Protein AF-K9GEJ2-F1 (afdb_monomer_lite)

Radius of gyration: 18.49 Å; chains: 1; bounding box: 40×37×43 Å

Organism: Penicillium digitatum (strain Pd1 / CECT 20795) (NCBI:txid1170230)

Structure (mmCIF, N/CA/C/O backbone):
data_AF-K9GEJ2-F1
#
_entry.id   AF-K9GEJ2-F1
#
loop_
_atom_site.group_PDB
_atom_site.id
_atom_site.type_symbol
_atom_site.label_atom_id
_atom_site.label_alt_id
_atom_site.label_comp_id
_atom_site.label_asym_id
_atom_site.label_entity_id
_atom_site.label_seq_id
_atom_site.pdbx_PDB_ins_code
_atom_site.Cartn_x
_atom_site.Cartn_y
_atom_site.Cartn_z
_atom_site.occupancy
_atom_site.B_iso_or_equiv
_atom_site.auth_seq_id
_atom_site.auth_comp_id
_atom_site.auth_asym_id
_atom_site.auth_atom_id
_atom_site.pdbx_PDB_model_num
ATOM 1 N N . MET A 1 1 ? 21.649 20.193 -18.037 1.00 54.81 1 MET A N 1
ATOM 2 C CA . MET A 1 1 ? 20.902 19.958 -19.294 1.00 54.81 1 MET A CA 1
ATOM 3 C C . MET A 1 1 ? 20.664 18.465 -19.407 1.00 54.81 1 MET A C 1
ATOM 5 O O . MET A 1 1 ? 21.632 17.727 -19.539 1.00 54.81 1 MET A O 1
ATOM 9 N N . VAL A 1 2 ? 19.417 18.026 -19.242 1.00 62.44 2 VAL A N 1
ATOM 10 C CA . VAL A 1 2 ? 19.048 16.605 -19.314 1.00 62.44 2 VAL A CA 1
ATOM 11 C C . VAL A 1 2 ? 19.278 16.099 -20.740 1.00 62.44 2 VAL A C 1
ATOM 13 O O . VAL A 1 2 ? 18.872 16.760 -21.693 1.00 62.44 2 VAL A O 1
ATOM 16 N N . ASP A 1 3 ? 19.950 14.957 -20.879 1.00 72.88 3 ASP A N 1
ATOM 17 C CA . ASP A 1 3 ? 20.199 14.312 -22.170 1.00 72.88 3 ASP A CA 1
ATOM 18 C C . ASP A 1 3 ? 18.861 14.011 -22.880 1.00 72.88 3 ASP A C 1
ATOM 20 O O . ASP A 1 3 ? 18.039 13.280 -22.319 1.00 72.88 3 ASP A O 1
ATOM 24 N N . PRO A 1 4 ? 18.609 14.542 -24.093 1.00 69.38 4 PRO A N 1
ATOM 25 C CA . PRO A 1 4 ? 17.378 14.285 -24.840 1.00 69.38 4 PRO A CA 1
ATOM 26 C C . PRO A 1 4 ? 17.076 12.793 -25.046 1.00 69.38 4 PRO A C 1
ATOM 28 O O . PRO A 1 4 ? 15.906 12.410 -25.134 1.00 69.38 4 PRO A O 1
ATOM 31 N N . GLU A 1 5 ? 18.100 11.936 -25.092 1.00 81.44 5 GLU A N 1
ATOM 32 C CA . GLU A 1 5 ? 17.936 10.492 -25.270 1.00 81.44 5 GLU A CA 1
ATOM 33 C C . GLU A 1 5 ? 17.361 9.797 -24.025 1.00 81.44 5 GLU A C 1
ATOM 35 O O . GLU A 1 5 ? 16.748 8.728 -24.140 1.00 81.44 5 GLU A O 1
ATOM 40 N N . ILE A 1 6 ? 17.463 10.413 -22.837 1.00 80.25 6 ILE A N 1
ATOM 41 C CA . ILE A 1 6 ? 16.988 9.813 -21.582 1.00 80.25 6 ILE A CA 1
ATOM 42 C C . ILE A 1 6 ? 15.473 9.596 -21.590 1.00 80.25 6 ILE A C 1
ATOM 44 O O . ILE A 1 6 ? 14.993 8.588 -21.077 1.00 80.25 6 ILE A O 1
ATOM 48 N N . PHE A 1 7 ? 14.715 10.499 -22.217 1.00 81.12 7 PHE A N 1
ATOM 49 C CA . PHE A 1 7 ? 13.255 10.419 -22.298 1.00 81.12 7 PHE A CA 1
ATOM 50 C C . PHE A 1 7 ? 12.779 9.419 -23.351 1.00 81.12 7 PHE A C 1
ATOM 52 O O . PHE A 1 7 ? 11.651 8.932 -23.277 1.00 81.12 7 PHE A O 1
ATOM 59 N N . THR A 1 8 ? 13.624 9.107 -24.334 1.00 83.81 8 THR A N 1
ATOM 60 C CA . THR A 1 8 ? 13.372 8.028 -25.295 1.00 83.81 8 THR A CA 1
ATOM 61 C C . THR A 1 8 ? 13.581 6.679 -24.622 1.00 83.81 8 THR A C 1
ATOM 63 O O . THR A 1 8 ? 12.751 5.783 -24.761 1.00 83.81 8 THR A O 1
ATOM 66 N N . LYS A 1 9 ? 14.657 6.552 -23.837 1.00 83.31 9 LYS A N 1
ATOM 67 C CA . LYS A 1 9 ? 14.958 5.344 -23.065 1.00 83.31 9 LYS A CA 1
ATOM 68 C C . LYS A 1 9 ? 13.966 5.120 -21.918 1.00 83.31 9 LYS A C 1
ATOM 70 O O . LYS A 1 9 ? 13.589 3.982 -21.654 1.00 83.31 9 LYS A O 1
ATOM 75 N N . TYR A 1 10 ? 13.523 6.196 -21.268 1.00 80.06 10 TYR A N 1
ATOM 76 C CA . TYR A 1 10 ? 12.592 6.174 -20.140 1.00 80.06 10 TYR A CA 1
ATOM 77 C C . TYR A 1 10 ? 11.429 7.157 -20.364 1.00 80.06 10 TYR A C 1
ATOM 79 O O . TYR A 1 10 ? 11.434 8.271 -19.832 1.00 80.06 10 TYR A O 1
ATOM 87 N N . PRO A 1 11 ? 10.388 6.751 -21.116 1.00 79.94 11 PRO A N 1
ATOM 88 C CA . PRO A 1 11 ? 9.252 7.618 -21.442 1.00 79.94 11 PRO A CA 1
ATOM 89 C C . PRO A 1 11 ? 8.515 8.186 -20.223 1.00 79.94 11 PRO A C 1
ATOM 91 O O . PRO A 1 11 ? 7.965 9.283 -20.295 1.00 79.94 11 PRO A O 1
ATOM 94 N N . SER A 1 12 ? 8.535 7.475 -19.092 1.00 75.31 12 SER A N 1
ATOM 95 C CA . SER A 1 12 ? 7.929 7.909 -17.829 1.00 75.31 12 SER A CA 1
ATOM 96 C C . SER A 1 12 ? 8.575 9.165 -17.236 1.00 75.31 12 SER A C 1
ATOM 98 O O . SER A 1 12 ? 7.915 9.883 -16.487 1.00 75.31 12 SER A O 1
ATOM 100 N N . LEU A 1 13 ? 9.831 9.470 -17.585 1.00 77.94 13 LEU A N 1
ATOM 101 C CA . LEU A 1 13 ? 10.534 10.664 -17.108 1.00 77.94 13 LEU A CA 1
ATOM 102 C C . LEU A 1 13 ? 10.068 11.948 -17.800 1.00 77.94 13 LEU A C 1
ATOM 104 O O . LEU A 1 13 ? 10.357 13.031 -17.304 1.00 77.94 13 LEU A O 1
ATOM 108 N N . LYS A 1 14 ? 9.285 11.864 -18.887 1.00 80.94 14 LYS A N 1
ATOM 109 C CA . LYS A 1 14 ? 8.718 13.051 -19.552 1.00 80.94 14 LYS A CA 1
ATOM 110 C C . LYS A 1 14 ? 7.873 13.918 -18.616 1.00 80.94 14 LYS A C 1
ATOM 112 O O . LYS A 1 14 ? 7.770 15.112 -18.847 1.00 80.94 14 LYS A O 1
ATOM 117 N N . LYS A 1 15 ? 7.328 13.355 -17.530 1.00 74.69 15 LYS A N 1
ATOM 118 C CA . LYS A 1 15 ? 6.616 14.119 -16.488 1.00 74.69 15 LYS A CA 1
ATOM 119 C C . LYS A 1 15 ? 7.493 15.147 -15.761 1.00 74.69 15 LYS A C 1
ATOM 121 O O . LYS A 1 15 ? 6.962 16.057 -15.144 1.00 74.69 15 LYS A O 1
ATOM 126 N N . MET A 1 16 ? 8.816 14.979 -15.812 1.00 75.06 16 MET A N 1
ATOM 127 C CA . MET A 1 16 ? 9.785 15.917 -15.240 1.00 75.06 16 MET A CA 1
ATOM 128 C C . MET A 1 16 ? 10.237 16.974 -16.258 1.00 75.06 16 MET A C 1
ATOM 130 O O . MET A 1 16 ? 10.958 17.902 -15.907 1.00 75.06 16 MET A O 1
ATOM 134 N N . GLN A 1 17 ? 9.839 16.848 -17.529 1.00 77.00 17 GLN A N 1
ATOM 135 C CA . GLN A 1 17 ? 10.210 17.796 -18.572 1.00 77.00 17 GLN A CA 1
ATOM 136 C C . GLN A 1 17 ? 9.527 19.146 -18.320 1.00 77.00 17 GLN A C 1
ATOM 138 O O . GLN A 1 17 ? 8.302 19.228 -18.289 1.00 77.00 17 GLN A O 1
ATOM 143 N N . GLY A 1 18 ? 10.323 20.208 -18.182 1.00 74.12 18 GLY A N 1
ATOM 144 C CA . GLY A 1 18 ? 9.820 21.566 -17.948 1.00 74.12 18 GLY A CA 1
ATOM 145 C C . GLY A 1 18 ? 9.635 21.941 -16.475 1.00 74.12 18 GLY A C 1
ATOM 146 O O . GLY A 1 18 ? 9.215 23.062 -16.210 1.00 74.12 18 GLY A O 1
ATOM 147 N N . LEU A 1 19 ? 9.973 21.049 -15.536 1.00 75.38 19 LEU A N 1
ATOM 148 C CA . LEU A 1 19 ? 10.224 21.451 -14.152 1.00 75.38 19 LEU A CA 1
ATOM 149 C C . LEU A 1 19 ? 11.563 22.193 -14.102 1.00 75.38 19 LEU A C 1
ATOM 151 O O . LEU A 1 19 ? 12.542 21.717 -14.684 1.00 75.38 19 LEU A O 1
ATOM 155 N N . ASN A 1 20 ? 11.610 23.347 -13.438 1.00 78.50 20 ASN A N 1
ATOM 156 C CA . ASN A 1 20 ? 12.886 23.984 -13.136 1.00 78.50 20 ASN A CA 1
ATOM 157 C C . ASN A 1 20 ? 13.472 23.334 -11.884 1.00 78.50 20 ASN A C 1
ATOM 159 O O . ASN A 1 20 ? 12.726 22.946 -10.987 1.00 78.50 20 ASN A O 1
ATOM 163 N N . ASP A 1 21 ? 14.801 23.265 -11.790 1.00 72.94 21 ASP A N 1
ATOM 164 C CA . ASP A 1 21 ? 15.474 22.724 -10.600 1.00 72.94 21 ASP A CA 1
ATOM 165 C C . ASP A 1 21 ? 15.055 23.480 -9.321 1.00 72.94 21 ASP A C 1
ATOM 167 O O . ASP A 1 21 ? 14.983 22.897 -8.247 1.00 72.94 21 ASP A O 1
ATOM 171 N N . GLU A 1 22 ? 14.694 24.761 -9.447 1.00 75.56 22 GLU A N 1
ATOM 172 C CA . GLU A 1 22 ? 14.209 25.603 -8.343 1.00 75.56 22 GLU A CA 1
ATOM 173 C C . GLU A 1 22 ? 12.801 25.224 -7.850 1.00 75.56 22 GLU A C 1
ATOM 175 O O . GLU A 1 22 ? 12.446 25.519 -6.710 1.00 75.56 22 GLU A O 1
ATOM 180 N N . ASP A 1 23 ? 12.013 24.537 -8.684 1.00 74.31 23 ASP A N 1
ATOM 181 C CA . ASP A 1 23 ? 10.685 24.021 -8.334 1.00 74.31 23 ASP A CA 1
ATOM 182 C C . ASP A 1 23 ? 10.772 22.644 -7.638 1.00 74.31 23 ASP A C 1
ATOM 184 O O . ASP A 1 23 ? 9.781 22.146 -7.094 1.00 74.31 23 ASP A O 1
ATOM 188 N N . ILE A 1 24 ? 11.952 22.011 -7.644 1.00 71.38 24 ILE A N 1
ATOM 189 C CA . ILE A 1 24 ? 12.209 20.721 -7.001 1.00 71.38 24 ILE A CA 1
ATOM 190 C C . ILE A 1 24 ? 12.691 20.978 -5.571 1.00 71.38 24 ILE A C 1
ATOM 192 O O . ILE A 1 24 ? 13.852 21.289 -5.317 1.00 71.38 24 ILE A O 1
ATOM 196 N N . PHE A 1 25 ? 11.780 20.834 -4.610 1.00 68.88 25 PHE A N 1
ATOM 197 C CA . PHE A 1 25 ? 12.100 21.020 -3.198 1.00 68.88 25 PHE A CA 1
ATOM 198 C C . PHE A 1 25 ? 12.613 19.720 -2.564 1.00 68.88 25 PHE A C 1
ATOM 200 O O . PHE A 1 25 ? 11.830 18.864 -2.146 1.00 68.88 25 PHE A O 1
ATOM 207 N N . GLU A 1 26 ? 13.933 19.580 -2.454 1.00 72.44 26 GLU A N 1
ATOM 208 C CA . GLU A 1 26 ? 14.545 18.563 -1.595 1.00 72.44 26 GLU A CA 1
ATOM 209 C C . GLU A 1 26 ? 14.418 18.977 -0.123 1.00 72.44 26 GLU A C 1
ATOM 211 O O . GLU A 1 26 ? 14.720 20.111 0.260 1.00 72.44 26 GLU A O 1
ATOM 216 N N . SER A 1 27 ? 13.985 18.053 0.737 1.00 77.12 27 SER A N 1
ATOM 217 C CA . SER A 1 27 ? 13.680 18.385 2.135 1.00 77.12 27 SER A CA 1
ATOM 218 C C . SER A 1 27 ? 14.919 18.743 2.964 1.00 77.12 27 SER A C 1
ATOM 220 O O . SER A 1 27 ? 14.765 19.367 4.012 1.00 77.12 27 SER A O 1
ATOM 222 N N . HIS A 1 28 ? 16.118 18.311 2.540 1.00 81.31 28 HIS A N 1
ATOM 223 C CA . HIS A 1 28 ? 17.424 18.516 3.196 1.00 81.31 28 HIS A CA 1
ATOM 224 C C . HIS A 1 28 ? 17.496 18.194 4.705 1.00 81.31 28 HIS A C 1
ATOM 226 O O . HIS A 1 28 ? 18.485 18.492 5.370 1.00 81.31 28 HIS A O 1
ATOM 232 N N . ASP A 1 29 ? 16.487 17.537 5.266 1.00 87.62 29 ASP A N 1
ATOM 233 C CA . ASP A 1 29 ? 16.366 17.241 6.697 1.00 87.62 29 ASP A CA 1
ATOM 234 C C . ASP A 1 29 ? 17.031 15.912 7.090 1.00 87.62 29 ASP A C 1
ATOM 236 O O . ASP A 1 29 ? 16.867 15.413 8.203 1.00 87.62 29 ASP A O 1
ATOM 240 N N . GLY A 1 30 ? 17.792 15.321 6.166 1.00 87.19 30 GLY A N 1
ATOM 241 C CA . GLY A 1 30 ? 18.507 14.066 6.365 1.00 87.19 30 GLY A CA 1
ATOM 242 C C . GLY A 1 30 ? 17.635 12.812 6.273 1.00 87.19 30 GLY A C 1
ATOM 243 O O . GLY A 1 30 ? 18.181 11.707 6.383 1.00 87.19 30 GLY A O 1
ATOM 244 N N . ARG A 1 31 ? 16.319 12.928 6.030 1.00 85.25 31 ARG A N 1
ATOM 245 C CA . ARG A 1 31 ? 15.449 11.753 5.843 1.00 85.25 31 ARG A CA 1
ATOM 246 C C . ARG A 1 31 ? 15.891 10.899 4.661 1.00 85.25 31 ARG A C 1
ATOM 248 O O . ARG A 1 31 ? 15.975 9.684 4.802 1.00 85.25 31 ARG A O 1
ATOM 255 N N . GLU A 1 32 ? 16.263 11.519 3.544 1.00 86.94 32 GLU A N 1
ATOM 256 C CA . GLU A 1 32 ? 16.731 10.803 2.350 1.00 86.94 32 GLU A CA 1
ATOM 257 C C . GLU A 1 32 ? 18.022 10.023 2.609 1.00 86.94 32 GLU A C 1
ATOM 259 O O . GLU A 1 32 ? 18.119 8.848 2.264 1.00 86.94 32 GLU A O 1
ATOM 264 N N . LEU A 1 33 ? 18.996 10.628 3.297 1.00 88.94 33 LEU A N 1
ATOM 265 C CA . LEU A 1 33 ? 20.242 9.944 3.650 1.00 88.94 33 LEU A CA 1
ATOM 266 C C . LEU A 1 33 ? 20.004 8.801 4.647 1.00 88.94 33 LEU A C 1
ATOM 268 O O . LEU A 1 33 ? 20.650 7.754 4.564 1.00 88.94 33 LEU A O 1
ATOM 272 N N . THR A 1 34 ? 19.077 8.990 5.587 1.00 90.38 34 THR A N 1
ATOM 273 C CA . THR A 1 34 ? 18.682 7.957 6.555 1.00 90.38 34 THR A CA 1
ATOM 274 C C . THR A 1 34 ? 18.012 6.781 5.849 1.00 90.38 34 THR A C 1
ATOM 276 O O . THR A 1 34 ? 18.387 5.633 6.085 1.00 90.38 34 THR A O 1
ATOM 279 N N . LEU A 1 35 ? 17.087 7.066 4.929 1.00 87.38 35 LEU A N 1
ATOM 280 C CA . LEU A 1 35 ? 16.423 6.066 4.100 1.00 87.38 35 LEU A CA 1
ATOM 281 C C . LEU A 1 35 ? 17.427 5.319 3.217 1.00 87.38 35 LEU A C 1
ATOM 283 O O . LEU A 1 35 ? 17.409 4.092 3.170 1.00 87.38 35 LEU A O 1
ATOM 287 N N . LEU A 1 36 ? 18.355 6.034 2.578 1.00 90.75 36 LEU A N 1
ATOM 288 C CA . LEU A 1 36 ? 19.401 5.429 1.759 1.00 90.75 36 LEU A CA 1
ATOM 289 C C . LEU A 1 36 ? 20.251 4.454 2.579 1.00 90.75 36 LEU A C 1
ATOM 291 O O . LEU A 1 36 ? 20.476 3.324 2.154 1.00 90.75 36 LEU A O 1
ATOM 295 N N . ARG A 1 37 ? 20.689 4.857 3.778 1.00 93.12 37 ARG A N 1
ATOM 296 C CA . ARG A 1 37 ? 21.440 3.976 4.686 1.00 93.12 37 ARG A CA 1
ATOM 297 C C . ARG A 1 37 ? 20.633 2.748 5.086 1.00 93.12 37 ARG A C 1
ATOM 299 O O . ARG A 1 37 ? 21.192 1.659 5.126 1.00 93.12 37 ARG A O 1
ATOM 306 N N . TYR A 1 38 ? 19.348 2.918 5.383 1.00 91.31 38 TYR A N 1
ATOM 307 C CA . TYR A 1 38 ? 18.461 1.803 5.696 1.00 91.31 38 TYR A CA 1
ATOM 308 C C . TYR A 1 38 ? 18.382 0.809 4.528 1.00 91.31 38 TYR A C 1
ATOM 310 O O . TYR A 1 38 ? 18.640 -0.374 4.729 1.00 91.31 38 TYR A O 1
ATOM 318 N N . ILE A 1 39 ? 18.141 1.297 3.304 1.00 90.25 39 ILE A N 1
ATOM 319 C CA . ILE A 1 39 ? 18.082 0.468 2.091 1.00 90.25 39 ILE A CA 1
ATOM 320 C C . ILE A 1 39 ? 19.404 -0.281 1.880 1.00 90.25 39 ILE A C 1
ATOM 322 O O . ILE A 1 39 ? 19.390 -1.494 1.707 1.00 90.25 39 ILE A O 1
ATOM 326 N N . TYR A 1 40 ? 20.549 0.410 1.936 1.00 94.44 40 TYR A N 1
ATOM 327 C CA . TYR A 1 40 ? 21.871 -0.199 1.718 1.00 94.44 40 TYR A CA 1
ATOM 328 C C . TYR A 1 40 ? 22.278 -1.218 2.788 1.00 94.44 40 TYR A C 1
ATOM 330 O O . TYR A 1 40 ? 23.097 -2.087 2.508 1.00 94.44 40 TYR A O 1
ATOM 338 N N . ASN A 1 41 ? 21.703 -1.132 3.988 1.00 95.44 41 ASN A N 1
ATOM 339 C CA . ASN A 1 41 ? 21.925 -2.098 5.062 1.00 95.44 41 ASN A CA 1
ATOM 340 C C . ASN A 1 41 ? 20.903 -3.247 5.061 1.00 95.44 41 ASN A C 1
ATOM 342 O O . ASN A 1 41 ? 20.969 -4.105 5.943 1.00 95.44 41 ASN A O 1
ATOM 346 N N . HIS A 1 42 ? 19.953 -3.275 4.121 1.00 90.62 42 HIS A N 1
ATOM 347 C CA . HIS A 1 42 ? 18.964 -4.343 4.058 1.00 90.62 42 HIS A CA 1
ATOM 348 C C . HIS A 1 42 ? 19.663 -5.676 3.727 1.00 90.62 42 HIS A C 1
ATOM 350 O O . HIS A 1 42 ? 20.348 -5.756 2.704 1.00 90.62 42 HIS A O 1
ATOM 356 N N . PRO A 1 43 ? 19.498 -6.733 4.547 1.00 94.44 43 PRO A N 1
ATOM 357 C CA . PRO A 1 43 ? 20.247 -7.986 4.394 1.00 94.44 43 PRO A CA 1
ATOM 358 C C . PRO A 1 43 ? 20.008 -8.649 3.034 1.00 94.44 43 PRO A C 1
ATOM 360 O O . PRO A 1 43 ? 20.920 -9.236 2.456 1.00 94.44 43 PRO A O 1
ATOM 363 N N . ASP A 1 44 ? 18.801 -8.479 2.494 1.00 93.94 44 ASP A N 1
ATOM 364 C CA . ASP A 1 44 ? 18.411 -9.043 1.205 1.00 93.94 44 ASP A CA 1
ATOM 365 C C . ASP A 1 44 ? 18.656 -8.110 0.008 1.00 93.94 44 ASP A C 1
ATOM 367 O O . ASP A 1 44 ? 18.294 -8.464 -1.118 1.00 93.94 44 ASP A O 1
ATOM 371 N N . LEU A 1 45 ? 19.277 -6.934 0.217 1.00 93.00 45 LEU A N 1
ATOM 372 C CA . LEU A 1 45 ? 19.495 -5.970 -0.864 1.00 93.00 45 LEU A CA 1
ATOM 373 C C . LEU A 1 45 ? 20.260 -6.608 -2.021 1.00 93.00 45 LEU A C 1
ATOM 375 O O . LEU A 1 45 ? 19.734 -6.686 -3.121 1.00 93.00 45 LEU A O 1
ATOM 379 N N . ASP A 1 46 ? 21.482 -7.074 -1.788 1.00 94.44 46 ASP A N 1
ATOM 380 C CA . ASP A 1 46 ? 22.309 -7.651 -2.847 1.00 94.44 46 ASP A CA 1
ATOM 381 C C . ASP A 1 46 ? 21.900 -9.076 -3.273 1.00 94.44 46 ASP A C 1
ATOM 383 O O . ASP A 1 46 ? 21.914 -9.337 -4.477 1.00 94.44 46 ASP A O 1
ATOM 387 N N . PRO A 1 47 ? 21.518 -10.010 -2.374 1.00 94.81 47 PRO A N 1
ATOM 388 C CA . PRO A 1 47 ? 21.230 -11.383 -2.794 1.00 94.81 47 PRO A CA 1
ATOM 389 C C . PRO A 1 47 ? 19.862 -11.577 -3.469 1.00 94.81 47 PRO A C 1
ATOM 391 O O . PRO A 1 47 ? 19.693 -12.570 -4.176 1.00 94.81 47 PRO A O 1
ATOM 394 N N . LYS A 1 48 ? 18.883 -10.681 -3.260 1.00 92.81 48 LYS A N 1
ATOM 395 C CA . LYS A 1 48 ? 17.494 -10.872 -3.730 1.00 92.81 48 LYS A CA 1
ATOM 396 C C . LYS A 1 48 ? 16.923 -9.656 -4.461 1.00 92.81 48 LYS A C 1
ATOM 398 O O . LYS A 1 48 ? 16.295 -9.815 -5.507 1.00 92.81 48 LYS A O 1
ATOM 403 N N . LEU A 1 49 ? 17.085 -8.458 -3.901 1.00 91.62 49 LEU A N 1
ATOM 404 C CA . LEU A 1 49 ? 16.301 -7.288 -4.317 1.00 91.62 49 LEU A CA 1
ATOM 405 C C . LEU A 1 49 ? 16.966 -6.490 -5.452 1.00 91.62 49 LEU A C 1
ATOM 407 O O . LEU A 1 49 ? 16.304 -6.044 -6.392 1.00 91.62 49 LEU A O 1
ATOM 411 N N . ARG A 1 50 ? 18.286 -6.296 -5.397 1.00 91.56 50 ARG A N 1
ATOM 412 C CA . ARG A 1 50 ? 19.033 -5.439 -6.324 1.00 91.56 50 ARG A CA 1
ATOM 413 C C . ARG A 1 50 ? 18.978 -6.023 -7.734 1.00 91.56 50 ARG A C 1
ATOM 415 O O . ARG A 1 50 ? 19.375 -7.154 -7.983 1.00 91.56 50 ARG A O 1
ATOM 422 N N . GLY A 1 51 ? 18.506 -5.212 -8.680 1.00 90.06 51 GLY A N 1
ATOM 423 C CA . GLY A 1 51 ? 18.355 -5.617 -10.080 1.00 90.06 51 GLY A CA 1
ATOM 424 C C . GLY A 1 51 ? 17.093 -6.436 -10.375 1.00 90.06 51 GLY A C 1
ATOM 425 O O . GLY A 1 51 ? 16.897 -6.810 -11.528 1.00 90.06 51 GLY A O 1
ATOM 426 N N . SER A 1 52 ? 16.221 -6.664 -9.386 1.00 87.75 52 SER A N 1
ATOM 427 C CA . SER A 1 52 ? 14.961 -7.394 -9.552 1.00 87.75 52 SER A CA 1
ATOM 428 C C . SER A 1 52 ? 13.760 -6.522 -9.159 1.00 87.75 52 SER A C 1
ATOM 430 O O . SER A 1 52 ? 13.355 -6.509 -7.996 1.00 87.75 52 SER A O 1
ATOM 432 N N . PRO A 1 53 ? 13.149 -5.793 -10.117 1.00 83.00 53 PRO A N 1
ATOM 433 C CA . PRO A 1 53 ? 11.942 -5.010 -9.852 1.00 83.00 53 PRO A CA 1
ATOM 434 C C . PRO A 1 53 ? 10.803 -5.843 -9.256 1.00 83.00 53 PRO A C 1
ATOM 436 O O . PRO A 1 53 ? 10.122 -5.376 -8.353 1.00 83.00 53 PRO A O 1
ATOM 439 N N . SER A 1 54 ? 10.626 -7.087 -9.711 1.00 77.06 54 SER A N 1
ATOM 440 C CA . SER A 1 54 ? 9.601 -7.989 -9.175 1.00 77.06 54 SER A CA 1
ATOM 441 C C . SER A 1 54 ? 9.850 -8.343 -7.710 1.00 77.06 54 SER A C 1
ATOM 443 O O . SER A 1 54 ? 8.926 -8.256 -6.917 1.00 77.06 54 SER A O 1
ATOM 445 N N . ALA A 1 55 ? 11.094 -8.647 -7.319 1.00 83.19 55 ALA A N 1
ATOM 446 C CA . ALA A 1 55 ? 11.397 -8.958 -5.920 1.00 83.19 55 ALA A CA 1
ATOM 447 C C . ALA A 1 55 ? 11.221 -7.744 -4.995 1.00 83.19 55 ALA A C 1
ATOM 449 O O . ALA A 1 55 ? 10.854 -7.911 -3.839 1.00 83.19 55 ALA A O 1
ATOM 450 N N . ILE A 1 56 ? 11.465 -6.530 -5.500 1.00 82.31 56 ILE A N 1
ATOM 451 C CA . ILE A 1 56 ? 11.190 -5.286 -4.767 1.00 82.31 56 ILE A CA 1
ATOM 452 C C . ILE A 1 56 ? 9.680 -5.087 -4.576 1.00 82.31 56 ILE A C 1
ATOM 454 O O . ILE A 1 56 ? 9.261 -4.661 -3.505 1.00 82.31 56 ILE A O 1
ATOM 458 N N . LEU A 1 57 ? 8.869 -5.396 -5.594 1.00 74.06 57 LEU A N 1
ATOM 459 C CA . LEU A 1 57 ? 7.408 -5.314 -5.497 1.00 74.06 57 LEU A CA 1
ATOM 460 C C . LEU A 1 57 ? 6.832 -6.362 -4.542 1.00 74.06 57 LEU A C 1
ATOM 462 O O . LEU A 1 57 ? 5.943 -6.035 -3.767 1.00 74.06 57 LEU A O 1
ATOM 466 N N . ASP A 1 58 ? 7.360 -7.586 -4.555 1.00 71.56 58 ASP A N 1
ATOM 467 C CA . ASP A 1 58 ? 6.929 -8.647 -3.636 1.00 71.56 58 ASP A CA 1
ATOM 468 C C . ASP A 1 58 ? 7.275 -8.327 -2.171 1.00 71.56 58 ASP A C 1
ATOM 470 O O . ASP A 1 58 ? 6.601 -8.792 -1.256 1.00 71.56 58 ASP A O 1
ATOM 474 N N . GLU A 1 59 ? 8.318 -7.527 -1.942 1.00 70.94 59 GLU A N 1
ATOM 475 C CA . GLU A 1 59 ? 8.700 -7.034 -0.615 1.00 70.94 59 GLU A CA 1
ATOM 476 C C . GLU A 1 59 ? 7.871 -5.808 -0.181 1.00 70.94 59 GLU A C 1
ATOM 478 O O . GLU A 1 59 ? 8.028 -5.331 0.939 1.00 70.94 59 GLU A O 1
ATOM 483 N N . ALA A 1 60 ? 7.006 -5.256 -1.042 1.00 67.06 60 ALA A N 1
ATOM 484 C CA . ALA A 1 60 ? 6.236 -4.059 -0.716 1.00 67.06 60 ALA A CA 1
ATOM 485 C C . ALA A 1 60 ? 5.243 -4.318 0.437 1.00 67.06 60 ALA A C 1
ATOM 487 O O . ALA A 1 60 ? 4.436 -5.246 0.418 1.00 67.06 60 ALA A O 1
ATOM 488 N N . LEU A 1 61 ? 5.298 -3.450 1.449 1.00 68.31 61 LEU A N 1
ATOM 489 C CA . LEU A 1 61 ? 4.844 -3.717 2.818 1.00 68.31 61 LEU A CA 1
ATOM 490 C C . LEU A 1 61 ? 3.425 -3.228 3.153 1.00 68.31 61 LEU A C 1
ATOM 492 O O . LEU A 1 61 ? 3.099 -3.109 4.332 1.00 68.31 61 LEU A O 1
ATOM 496 N N . CYS A 1 62 ? 2.550 -2.972 2.175 1.00 78.44 62 CYS A N 1
ATOM 497 C CA . CYS A 1 62 ? 1.269 -2.302 2.451 1.00 78.44 62 CYS A CA 1
ATOM 498 C C . CYS A 1 62 ? 0.421 -3.012 3.526 1.00 78.44 62 CYS A C 1
ATOM 500 O O . CYS A 1 62 ? -0.134 -2.361 4.410 1.00 78.44 62 CYS A O 1
ATOM 502 N N . GLU A 1 63 ? 0.335 -4.346 3.495 1.00 86.38 63 GLU A N 1
ATOM 503 C CA . GLU A 1 63 ? -0.410 -5.115 4.505 1.00 86.38 63 GLU A CA 1
ATOM 504 C C . GLU A 1 63 ? 0.241 -5.031 5.895 1.00 86.38 63 GLU A C 1
ATOM 506 O O . GLU A 1 63 ? -0.436 -4.797 6.898 1.00 86.38 63 GLU A O 1
ATOM 511 N N . SER A 1 64 ? 1.562 -5.207 5.972 1.00 86.00 64 SER A N 1
ATOM 512 C CA . SER A 1 64 ? 2.309 -5.089 7.227 1.00 86.00 64 SER A CA 1
ATOM 513 C C . SER A 1 64 ? 2.239 -3.683 7.817 1.00 86.00 64 SER A C 1
ATOM 515 O O . SER A 1 64 ? 2.144 -3.555 9.037 1.00 86.00 64 SER A O 1
ATOM 517 N N . ASP A 1 65 ? 2.221 -2.649 6.979 1.00 86.56 65 ASP A N 1
ATOM 518 C CA . ASP A 1 65 ? 2.107 -1.256 7.404 1.00 86.56 65 ASP A CA 1
ATOM 519 C C . ASP A 1 65 ? 0.721 -0.972 7.987 1.00 86.56 65 ASP A C 1
ATOM 521 O O . ASP A 1 65 ? 0.617 -0.351 9.045 1.00 86.56 65 ASP A O 1
ATOM 525 N N . ALA A 1 66 ? -0.345 -1.498 7.372 1.00 88.69 66 ALA A N 1
ATOM 526 C CA . ALA A 1 66 ? -1.697 -1.408 7.924 1.00 88.69 66 ALA A CA 1
ATOM 527 C C . ALA A 1 66 ? -1.801 -2.102 9.289 1.00 88.69 66 ALA A C 1
ATOM 529 O O . ALA A 1 66 ? -2.257 -1.503 10.263 1.00 88.69 66 ALA A O 1
ATOM 530 N N . LYS A 1 67 ? -1.288 -3.334 9.395 1.00 90.75 67 LYS A N 1
ATOM 531 C CA . LYS A 1 67 ? -1.224 -4.082 10.662 1.00 90.75 67 LYS A CA 1
ATOM 532 C C . LYS A 1 67 ? -0.418 -3.344 11.730 1.00 90.75 67 LYS A C 1
ATOM 534 O O . LYS A 1 67 ? -0.773 -3.364 12.911 1.00 90.75 67 LYS A O 1
ATOM 539 N N . LEU A 1 68 ? 0.676 -2.693 11.339 1.00 89.75 68 LEU A N 1
ATOM 540 C CA . LEU A 1 68 ? 1.475 -1.883 12.248 1.00 89.75 68 LEU A CA 1
ATOM 541 C C . LEU A 1 68 ? 0.705 -0.640 12.704 1.00 89.75 68 LEU A C 1
ATOM 543 O O . LEU A 1 68 ? 0.697 -0.357 13.899 1.00 89.75 68 LEU A O 1
ATOM 547 N N . ALA A 1 69 ? 0.028 0.067 11.799 1.00 91.06 69 ALA A N 1
ATOM 548 C CA . ALA A 1 69 ? -0.792 1.230 12.131 1.00 91.06 69 ALA A CA 1
ATOM 549 C C . ALA A 1 69 ? -1.918 0.878 13.117 1.00 91.06 69 ALA A C 1
ATOM 551 O O . ALA A 1 69 ? -2.185 1.641 14.045 1.00 91.06 69 ALA A O 1
ATOM 552 N N . GLU A 1 70 ? -2.525 -0.303 12.983 1.00 90.25 70 GLU A N 1
ATOM 553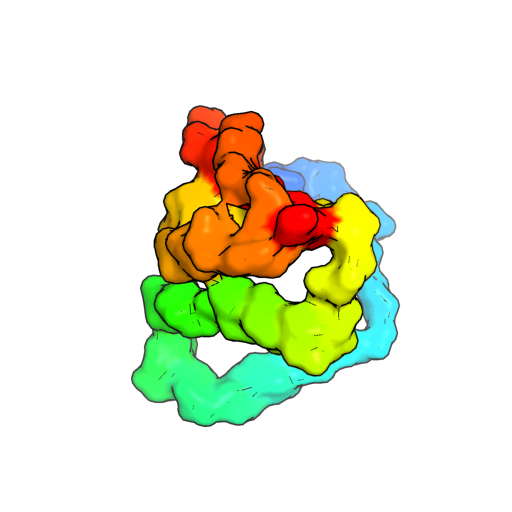 C CA . GLU A 1 70 ? -3.470 -0.827 13.974 1.00 90.25 70 GLU A CA 1
ATOM 554 C C . GLU A 1 70 ? -2.818 -1.079 15.328 1.00 90.25 70 GLU A C 1
ATOM 556 O O . GLU A 1 70 ? -3.340 -0.653 16.357 1.00 90.25 70 GLU A O 1
ATOM 561 N N . LYS A 1 71 ? -1.662 -1.752 15.342 1.00 91.69 71 LYS A N 1
ATOM 562 C CA . LYS A 1 71 ? -0.916 -2.033 16.576 1.00 91.69 71 LYS A CA 1
ATOM 563 C C . LYS A 1 71 ? -0.479 -0.752 17.290 1.00 91.69 71 LYS A C 1
ATOM 565 O O . LYS A 1 71 ? -0.397 -0.738 18.514 1.00 91.69 71 LYS A O 1
ATOM 570 N N . LEU A 1 72 ? -0.182 0.298 16.529 1.00 91.94 72 LEU A N 1
ATOM 571 C CA . LEU A 1 72 ? 0.155 1.630 17.028 1.00 91.94 72 LEU A CA 1
ATOM 572 C C . LEU A 1 72 ? -1.080 2.485 17.336 1.00 91.94 72 LEU A C 1
ATOM 574 O O . LEU A 1 72 ? -0.934 3.663 17.645 1.00 91.94 72 LEU A O 1
ATOM 578 N N . GLU A 1 73 ? -2.280 1.903 17.271 1.00 90.81 73 GLU A N 1
ATOM 579 C CA . GLU A 1 73 ? -3.545 2.544 17.634 1.00 90.81 73 GLU A CA 1
ATOM 580 C C . GLU A 1 73 ? -3.953 3.722 16.731 1.00 90.81 73 GLU A C 1
ATOM 582 O O . GLU A 1 73 ? -4.886 4.461 17.048 1.00 90.81 73 GLU A O 1
ATOM 587 N N . PHE A 1 74 ? -3.329 3.876 15.557 1.00 89.06 74 PHE A N 1
ATOM 588 C CA . PHE A 1 74 ? -3.706 4.910 14.586 1.00 89.06 74 PHE A CA 1
ATOM 589 C C . PHE A 1 74 ? -5.082 4.654 13.961 1.00 89.06 74 PHE A C 1
ATOM 591 O O . PHE A 1 74 ? -5.764 5.599 13.568 1.00 89.06 74 PHE A O 1
ATOM 598 N N . LEU A 1 75 ? -5.521 3.392 13.924 1.00 89.50 75 LEU A N 1
ATOM 599 C CA . LEU A 1 75 ? -6.820 2.975 13.384 1.00 89.50 75 LEU A CA 1
ATOM 600 C C . LEU A 1 75 ? -7.857 2.666 14.482 1.00 89.50 75 LEU A C 1
ATOM 602 O O . LEU A 1 75 ? -8.685 1.776 14.319 1.00 89.50 75 LEU A O 1
ATOM 606 N N . ASN A 1 76 ? -7.810 3.374 15.618 1.00 88.00 76 ASN A N 1
ATOM 607 C CA . ASN A 1 76 ? -8.759 3.174 16.729 1.00 88.00 76 ASN A CA 1
ATOM 608 C C . ASN A 1 76 ? -9.911 4.186 16.775 1.00 88.00 76 ASN A C 1
ATOM 610 O O . ASN A 1 76 ? -10.891 3.969 17.486 1.00 88.00 76 ASN A O 1
ATOM 614 N N . LYS A 1 77 ? -9.800 5.311 16.065 1.00 91.38 77 LYS A N 1
ATOM 615 C CA . LYS A 1 77 ? -10.843 6.338 16.059 1.00 91.38 77 LYS A CA 1
ATOM 616 C C . LYS A 1 77 ? -11.892 6.020 14.996 1.00 91.38 77 LYS A C 1
ATOM 618 O O . LYS A 1 77 ? -11.562 5.906 13.820 1.00 91.38 77 LYS A O 1
ATOM 623 N N . GLU A 1 78 ? -13.148 5.943 15.419 1.00 93.81 78 GLU A N 1
ATOM 624 C CA . GLU A 1 78 ? -14.291 5.801 14.519 1.00 93.81 78 GLU A CA 1
ATOM 625 C C . GLU A 1 78 ? -14.368 6.977 13.532 1.00 93.81 78 GLU A C 1
ATOM 627 O O . GLU A 1 78 ? -14.128 8.138 13.886 1.00 93.81 78 GLU A O 1
ATOM 632 N N . GLY A 1 79 ? -14.657 6.662 12.273 1.00 92.50 79 GLY A N 1
ATOM 633 C CA . GLY A 1 79 ? -14.645 7.599 11.155 1.00 92.50 79 GLY A CA 1
ATOM 634 C C . GLY A 1 79 ? -13.256 7.898 10.583 1.00 92.50 79 GLY A C 1
ATOM 635 O O . GLY A 1 79 ? -13.159 8.695 9.651 1.00 92.50 79 GLY A O 1
ATOM 636 N N . THR A 1 80 ? -12.174 7.298 11.099 1.00 93.81 80 THR A N 1
ATOM 637 C CA . THR A 1 80 ? -10.856 7.377 10.445 1.00 93.81 80 THR A CA 1
ATOM 638 C C . THR A 1 80 ? -10.925 6.733 9.066 1.00 93.81 80 THR A C 1
ATOM 640 O O . THR A 1 80 ? -11.435 5.626 8.925 1.00 93.81 80 THR A O 1
ATOM 643 N N . VAL A 1 81 ? -10.377 7.411 8.058 1.00 94.31 81 VAL A N 1
ATOM 644 C CA . VAL A 1 81 ? -10.339 6.919 6.678 1.00 94.31 81 VAL A CA 1
ATOM 645 C C . VAL A 1 81 ? -8.907 6.568 6.304 1.00 94.31 81 VAL A C 1
ATOM 647 O O . VAL A 1 81 ? -8.004 7.397 6.428 1.00 94.31 81 VAL A O 1
ATOM 650 N N . VAL A 1 82 ? -8.712 5.344 5.831 1.00 93.25 82 VAL A N 1
ATOM 651 C CA . VAL A 1 82 ? -7.471 4.868 5.224 1.00 93.25 82 VAL A CA 1
ATOM 652 C C . VAL A 1 82 ? -7.649 4.897 3.713 1.00 93.25 82 VAL A C 1
ATOM 654 O O . VAL A 1 82 ? -8.649 4.395 3.202 1.00 93.25 82 VAL A O 1
ATOM 657 N N . VAL A 1 83 ? -6.688 5.494 3.010 1.00 92.69 83 VAL A N 1
ATOM 658 C CA . VAL A 1 83 ? -6.673 5.568 1.545 1.00 92.69 83 VAL A CA 1
ATOM 659 C C . VAL A 1 83 ? -5.342 5.020 1.053 1.00 92.69 83 VAL A C 1
ATOM 661 O O . VAL A 1 83 ? -4.296 5.495 1.496 1.00 92.69 83 VAL A O 1
ATOM 664 N N . ALA A 1 84 ? -5.377 4.042 0.152 1.00 90.12 84 ALA A N 1
ATOM 665 C CA . ALA A 1 84 ? -4.182 3.465 -0.457 1.00 90.12 84 ALA A CA 1
ATOM 666 C C . ALA A 1 84 ? -4.289 3.470 -1.982 1.00 90.12 84 ALA A C 1
ATOM 668 O O . ALA A 1 84 ? -5.269 2.982 -2.546 1.00 90.12 84 ALA A O 1
ATOM 669 N N . ASP A 1 85 ? -3.273 4.021 -2.643 1.00 86.25 85 ASP A N 1
ATOM 670 C CA . ASP A 1 85 ? -3.120 3.982 -4.093 1.00 86.25 85 ASP A CA 1
ATOM 671 C C . ASP A 1 85 ? -2.368 2.725 -4.557 1.00 86.25 85 ASP A C 1
ATOM 673 O O . ASP A 1 85 ? -1.837 1.958 -3.754 1.00 86.25 85 ASP A O 1
ATOM 677 N N . ASN A 1 86 ? -2.348 2.491 -5.874 1.00 79.31 86 ASN A N 1
ATOM 678 C CA . ASN A 1 86 ? -1.586 1.420 -6.531 1.00 79.31 86 ASN A CA 1
ATOM 679 C C . ASN A 1 86 ? -1.957 -0.017 -6.105 1.00 79.31 86 ASN A C 1
ATOM 681 O O . ASN A 1 86 ? -1.208 -0.979 -6.317 1.00 79.31 86 ASN A O 1
ATOM 685 N N . VAL A 1 87 ? -3.145 -0.179 -5.524 1.00 81.56 87 VAL A N 1
ATOM 686 C CA . VAL A 1 87 ? -3.664 -1.451 -5.014 1.00 81.56 87 VAL A CA 1
ATOM 687 C C . VAL A 1 87 ? -4.153 -2.378 -6.133 1.00 81.56 87 VAL A C 1
ATOM 689 O O . VAL A 1 87 ? -4.193 -3.593 -5.926 1.00 81.56 87 VAL A O 1
ATOM 692 N N . VAL A 1 88 ? -4.502 -1.874 -7.330 1.00 81.62 88 VAL A N 1
ATOM 693 C CA . VAL A 1 8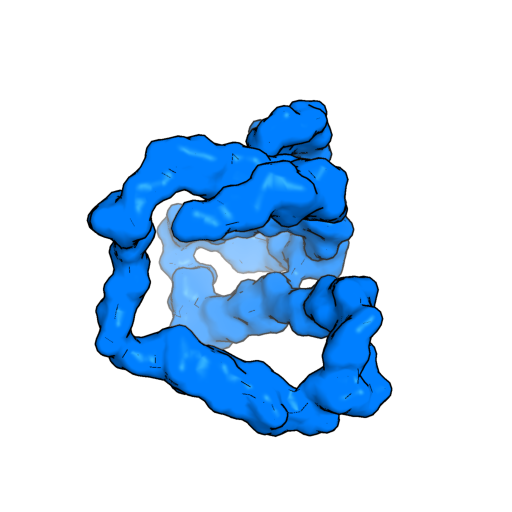8 ? -4.734 -2.713 -8.530 1.00 81.62 88 VAL A CA 1
ATOM 694 C C . VAL A 1 88 ? -3.477 -2.791 -9.396 1.00 81.62 88 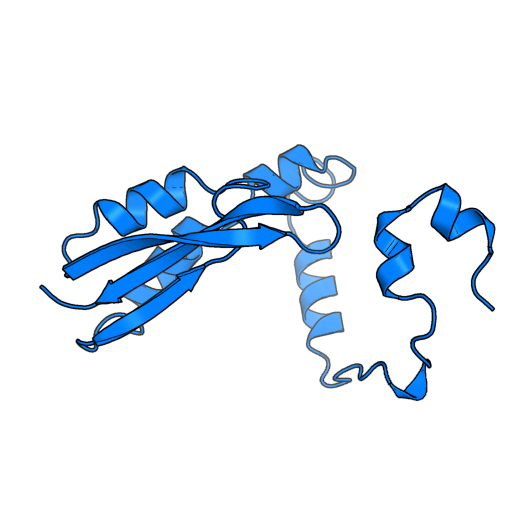VAL A C 1
ATOM 696 O O . VAL A 1 88 ? -3.183 -3.864 -9.926 1.00 81.62 88 VAL A O 1
ATOM 699 N N . ARG A 1 89 ? -2.714 -1.694 -9.536 1.00 76.94 89 ARG A N 1
ATOM 700 C CA . ARG A 1 89 ? -1.484 -1.646 -10.352 1.00 76.94 89 ARG A CA 1
ATOM 701 C C . ARG A 1 89 ? -0.358 -0.868 -9.644 1.00 76.94 89 ARG A C 1
ATOM 703 O O . ARG A 1 89 ? -0.545 0.305 -9.368 1.00 76.94 89 ARG A O 1
ATOM 710 N N . PRO A 1 90 ? 0.830 -1.462 -9.396 1.00 68.50 90 PRO A N 1
ATOM 711 C CA . PRO A 1 90 ? 1.254 -2.811 -9.777 1.00 68.50 90 PRO A CA 1
ATOM 712 C C . PRO A 1 90 ? 0.529 -3.927 -9.005 1.00 68.50 90 PRO A C 1
ATOM 714 O O . PRO A 1 90 ? 0.631 -5.080 -9.415 1.00 68.50 90 PRO A O 1
ATOM 717 N N . GLY A 1 91 ? -0.266 -3.579 -7.986 1.00 77.88 91 GLY A N 1
ATOM 718 C CA . GLY A 1 91 ? -1.197 -4.475 -7.307 1.00 77.88 91 GLY A CA 1
ATOM 719 C C . GLY A 1 91 ? -0.764 -4.809 -5.882 1.00 77.88 91 GLY A C 1
ATOM 720 O O . GLY A 1 91 ? 0.387 -5.151 -5.643 1.00 77.88 91 GLY A O 1
ATOM 721 N N . ALA A 1 92 ? -1.711 -4.760 -4.944 1.00 86.44 92 ALA A N 1
ATOM 722 C CA . ALA A 1 92 ? -1.521 -5.161 -3.549 1.00 86.44 92 ALA A CA 1
ATOM 723 C C . ALA A 1 92 ? -2.699 -6.047 -3.090 1.00 86.44 92 ALA A C 1
ATOM 725 O O . ALA A 1 92 ? -3.519 -5.636 -2.263 1.00 86.44 92 ALA A O 1
ATOM 726 N N . PRO A 1 93 ? -2.849 -7.258 -3.663 1.00 87.94 93 PRO A N 1
ATOM 727 C CA . PRO A 1 93 ? -4.031 -8.089 -3.443 1.00 87.94 93 PRO A CA 1
ATOM 728 C C . PRO A 1 93 ? -4.188 -8.533 -1.985 1.00 87.94 93 PRO A C 1
ATOM 730 O O . PRO A 1 93 ? -5.313 -8.561 -1.491 1.00 87.94 93 PRO A O 1
ATOM 733 N N . GLU A 1 94 ? -3.093 -8.840 -1.284 1.00 88.50 94 GLU A N 1
ATOM 734 C CA . GLU A 1 94 ? -3.156 -9.242 0.129 1.00 88.50 94 GLU A CA 1
ATOM 735 C C . GLU A 1 94 ? -3.569 -8.078 1.034 1.00 88.50 94 GLU A C 1
ATOM 737 O O . GLU A 1 94 ? -4.456 -8.241 1.868 1.00 88.50 94 GLU A O 1
ATOM 742 N N . TYR A 1 95 ? -3.035 -6.874 0.792 1.00 90.31 95 TYR A N 1
ATOM 743 C CA . TYR A 1 95 ? -3.484 -5.656 1.472 1.00 90.31 95 TYR A CA 1
ATOM 744 C C . TYR A 1 95 ? -4.986 -5.429 1.275 1.00 90.31 95 TYR A C 1
ATOM 746 O O . TYR A 1 95 ? -5.714 -5.238 2.246 1.00 90.31 95 TYR A O 1
ATOM 754 N N . ARG A 1 96 ? -5.474 -5.500 0.030 1.00 91.19 96 ARG A N 1
ATOM 755 C CA . ARG A 1 96 ? -6.896 -5.285 -0.259 1.00 91.19 96 ARG A CA 1
ATOM 756 C C . ARG A 1 96 ? -7.777 -6.311 0.454 1.00 91.19 96 ARG A C 1
ATOM 758 O O . ARG A 1 96 ? -8.756 -5.935 1.091 1.00 91.19 96 ARG A O 1
ATOM 765 N N . ARG A 1 97 ? -7.418 -7.600 0.403 1.00 92.56 97 ARG A N 1
ATOM 766 C CA . ARG A 1 97 ? -8.153 -8.647 1.137 1.00 92.56 97 ARG A CA 1
ATOM 767 C C . ARG A 1 97 ? -8.125 -8.409 2.641 1.00 92.56 97 ARG A C 1
ATOM 769 O O . ARG A 1 97 ? -9.141 -8.618 3.300 1.00 92.56 97 ARG A O 1
ATOM 776 N N . TYR A 1 98 ? -6.985 -7.981 3.175 1.00 93.06 98 TYR A N 1
ATOM 777 C CA . TYR A 1 98 ? -6.844 -7.650 4.584 1.00 93.06 98 TYR A CA 1
ATOM 778 C C . TYR A 1 98 ? -7.808 -6.534 4.987 1.00 93.06 98 TYR A C 1
ATOM 780 O O . TYR A 1 98 ? -8.603 -6.740 5.897 1.00 93.06 98 TYR A O 1
ATOM 788 N N . MET A 1 99 ? -7.808 -5.405 4.272 1.00 93.88 99 MET A N 1
ATOM 789 C CA . MET A 1 99 ? -8.697 -4.278 4.569 1.00 93.88 99 MET A CA 1
ATOM 790 C C . MET A 1 99 ? -10.176 -4.677 4.455 1.00 93.88 99 MET A C 1
ATOM 792 O O . MET A 1 99 ? -10.943 -4.465 5.388 1.00 93.88 99 MET A O 1
ATOM 796 N N . GLN A 1 100 ? -10.568 -5.359 3.377 1.00 94.06 100 GLN A N 1
ATOM 797 C CA . GLN A 1 100 ? -11.965 -5.744 3.134 1.00 94.06 100 GLN A CA 1
ATOM 798 C C . GLN A 1 100 ? -12.512 -6.804 4.100 1.00 94.06 100 GLN A C 1
ATOM 800 O O . GLN A 1 100 ? -13.725 -6.909 4.268 1.00 94.06 100 GLN A O 1
ATOM 805 N N . SER A 1 101 ? -11.647 -7.608 4.726 1.00 94.50 101 SER A N 1
ATOM 806 C CA . SER A 1 101 ? -12.049 -8.617 5.721 1.00 94.50 101 SER A CA 1
ATOM 807 C C . SER A 1 101 ? -11.830 -8.172 7.169 1.00 94.50 101 SER A C 1
ATOM 809 O O . SER A 1 101 ? -12.095 -8.944 8.095 1.00 94.50 101 SER A O 1
ATOM 811 N N . ASN A 1 102 ? -11.348 -6.947 7.386 1.00 93.06 102 ASN A N 1
ATOM 812 C CA . ASN A 1 102 ? -11.007 -6.453 8.709 1.00 93.06 102 ASN A CA 1
ATOM 813 C C . ASN A 1 102 ? -12.272 -6.076 9.501 1.00 93.06 102 ASN A C 1
ATOM 815 O O . ASN A 1 102 ? -12.960 -5.129 9.125 1.00 93.06 102 ASN A O 1
ATOM 819 N N . PRO A 1 103 ? -12.563 -6.733 10.640 1.00 92.19 103 PRO A N 1
ATOM 820 C CA . PRO A 1 103 ? -13.774 -6.468 11.419 1.00 92.19 103 PRO A CA 1
ATOM 821 C C . PRO A 1 103 ? -13.779 -5.103 12.123 1.00 92.19 103 PRO A C 1
ATOM 823 O O . PRO A 1 103 ? -14.778 -4.741 12.734 1.00 92.19 103 PRO A O 1
ATOM 826 N N . ARG A 1 104 ? -12.660 -4.367 12.108 1.00 91.12 104 ARG A N 1
ATOM 827 C CA . ARG A 1 104 ? -12.568 -2.997 12.640 1.00 91.12 104 ARG A CA 1
ATOM 828 C C . ARG A 1 104 ? -13.060 -1.942 11.650 1.00 91.12 104 ARG A C 1
ATOM 830 O O . ARG A 1 104 ? -13.144 -0.769 12.018 1.00 91.12 104 ARG A O 1
ATOM 837 N N . LEU A 1 105 ? -13.266 -2.334 10.395 1.00 93.25 105 LEU A N 1
ATOM 838 C CA . LEU A 1 105 ? -13.648 -1.439 9.317 1.00 93.25 105 LEU A CA 1
ATOM 839 C C . LEU A 1 105 ? -15.128 -1.631 9.011 1.00 93.25 105 LEU A C 1
ATOM 841 O O . LEU A 1 105 ? -15.595 -2.760 8.862 1.00 93.25 105 LEU A O 1
ATOM 845 N N . SER A 1 106 ? -15.850 -0.522 8.906 1.00 94.12 106 SER A N 1
ATOM 846 C CA . SER A 1 106 ? -17.289 -0.533 8.656 1.00 94.12 106 SER A CA 1
ATOM 847 C C . SER A 1 106 ? -17.551 -0.740 7.175 1.00 94.12 106 SER A C 1
ATOM 849 O O . SER A 1 106 ? -18.473 -1.453 6.785 1.00 94.12 106 SER A O 1
ATOM 851 N N . GLU A 1 107 ? -16.714 -0.117 6.349 1.00 94.81 107 GLU A N 1
ATOM 852 C CA . GLU A 1 107 ? -16.806 -0.130 4.900 1.00 94.81 107 GLU A CA 1
ATOM 853 C C . GLU A 1 107 ? -15.402 -0.115 4.289 1.00 94.81 107 GLU A C 1
ATOM 855 O O . GLU A 1 107 ? -14.488 0.546 4.792 1.00 94.81 107 GLU A O 1
ATOM 860 N N . SER A 1 108 ? -15.234 -0.841 3.185 1.00 95.31 108 SER A N 1
ATOM 861 C CA . SER A 1 108 ? -14.004 -0.875 2.396 1.00 95.31 108 SER A CA 1
ATOM 862 C C . SER A 1 108 ? -14.363 -1.098 0.926 1.00 95.31 108 SER A C 1
ATOM 864 O O . SER A 1 108 ? -15.119 -2.022 0.611 1.00 95.31 108 SER A O 1
ATOM 866 N N . TRP A 1 109 ? -13.910 -0.216 0.034 1.00 95.19 109 TRP A N 1
ATOM 867 C CA . TRP A 1 109 ? -14.222 -0.280 -1.395 1.00 95.19 109 TRP A CA 1
ATOM 868 C C . TRP A 1 109 ? -13.127 0.348 -2.262 1.00 95.19 109 TRP A C 1
ATOM 870 O O . TRP A 1 109 ? -12.386 1.233 -1.829 1.00 95.19 109 TRP A O 1
ATOM 880 N N . GLY A 1 110 ? -13.075 -0.071 -3.526 1.00 93.25 110 GLY A N 1
ATOM 881 C CA . GLY A 1 110 ? -12.254 0.565 -4.550 1.00 93.25 110 GLY A CA 1
ATOM 882 C C . GLY A 1 110 ? -12.954 1.787 -5.141 1.00 93.25 110 GLY A C 1
ATOM 883 O O . GLY A 1 110 ? -14.056 1.680 -5.684 1.00 93.25 110 GLY A O 1
ATOM 884 N N . LEU A 1 111 ? -12.327 2.959 -5.054 1.00 92.06 111 LEU A N 1
ATOM 885 C CA . LEU A 1 111 ? -12.721 4.146 -5.806 1.00 92.06 111 LEU A CA 1
ATOM 886 C C . LEU A 1 111 ? -11.952 4.166 -7.134 1.00 92.06 111 LEU A C 1
ATOM 888 O O . LEU A 1 111 ? -10.730 4.341 -7.102 1.00 92.06 111 LEU A O 1
ATOM 892 N N . PRO A 1 112 ? -12.626 4.047 -8.294 1.00 88.12 112 PRO A N 1
ATOM 893 C CA . PRO A 1 112 ? -11.960 4.114 -9.585 1.00 88.12 112 PRO A CA 1
ATOM 894 C C . PRO A 1 112 ? -11.159 5.403 -9.737 1.00 88.12 112 PRO A C 1
ATOM 896 O O . PRO A 1 112 ? -11.665 6.510 -9.542 1.00 88.12 112 PRO A O 1
ATOM 899 N N . SER A 1 113 ? -9.898 5.246 -10.109 1.00 78.56 113 SER A N 1
ATOM 900 C CA . SER A 1 113 ? -8.971 6.331 -10.384 1.00 78.56 113 SER A CA 1
ATOM 901 C C . SER A 1 113 ? -8.209 6.040 -11.675 1.00 78.56 113 SER A C 1
ATOM 903 O O . SER A 1 113 ? -8.110 4.902 -12.133 1.00 78.56 113 SER A O 1
ATOM 905 N N . LEU A 1 114 ? -7.705 7.091 -12.314 1.00 63.72 114 LEU A N 1
ATOM 906 C CA . LEU A 1 114 ? -6.907 6.952 -13.525 1.00 63.72 114 LEU A CA 1
ATOM 907 C C . LEU A 1 114 ? -5.439 7.154 -13.183 1.00 63.72 114 LEU A C 1
ATOM 909 O O . LEU A 1 114 ? -5.064 8.207 -12.662 1.00 63.72 114 LEU A O 1
ATOM 913 N N . ILE A 1 115 ? -4.596 6.196 -13.571 1.00 65.25 115 ILE A N 1
ATOM 914 C CA . ILE A 1 115 ? -3.151 6.415 -13.555 1.00 65.25 115 ILE A CA 1
ATOM 915 C C . ILE A 1 115 ? -2.816 7.427 -14.653 1.00 65.25 115 ILE A C 1
ATOM 917 O O . ILE A 1 115 ? -2.879 7.135 -15.853 1.00 65.25 115 ILE A O 1
ATOM 921 N N . ILE A 1 116 ? -2.432 8.635 -14.250 1.00 54.16 116 ILE A N 1
ATOM 922 C CA . ILE A 1 116 ? -1.921 9.670 -15.154 1.00 54.16 116 ILE A CA 1
ATOM 923 C C . ILE A 1 116 ? -0.422 9.391 -15.370 1.00 54.16 116 ILE A C 1
ATOM 925 O O . ILE A 1 116 ? 0.295 9.188 -14.388 1.00 54.16 116 ILE A O 1
ATOM 929 N N . PRO A 1 117 ? 0.103 9.383 -16.614 1.00 53.03 117 PRO A N 1
ATOM 930 C CA . PRO A 1 117 ? -0.499 9.881 -17.857 1.00 53.03 117 PRO A CA 1
ATOM 931 C C . PRO A 1 117 ? -1.102 8.814 -18.794 1.00 53.03 117 PRO A C 1
ATOM 933 O O . PRO A 1 117 ? -1.323 9.114 -19.963 1.00 53.03 117 PRO A O 1
ATOM 936 N N . VAL A 1 118 ? -1.339 7.575 -18.347 1.00 57.75 118 VAL A N 1
ATOM 937 C CA . VAL A 1 118 ? -1.548 6.438 -19.274 1.00 57.75 118 VAL A CA 1
ATOM 938 C C . VAL A 1 118 ? -2.982 5.885 -19.299 1.00 57.75 118 VAL A C 1
ATOM 940 O O . VAL A 1 118 ? -3.255 4.946 -20.035 1.00 57.75 118 VAL A O 1
ATOM 943 N N . GLY A 1 119 ? -3.937 6.472 -18.570 1.00 60.44 119 GLY A N 1
ATOM 944 C CA . GLY A 1 119 ? -5.362 6.121 -18.710 1.00 60.44 119 GLY A CA 1
ATOM 945 C C . GLY A 1 119 ? -5.684 4.660 -18.367 1.00 60.44 119 GLY A C 1
ATOM 946 O O . GLY A 1 119 ? -6.716 4.135 -18.774 1.00 60.44 119 GLY A O 1
ATOM 947 N N . PHE A 1 120 ? -4.787 3.995 -17.643 1.00 68.31 120 PHE A N 1
ATOM 948 C CA . PHE A 1 120 ? -5.016 2.667 -17.105 1.00 68.31 120 PHE A CA 1
ATOM 949 C C . PHE A 1 120 ? -5.949 2.783 -15.901 1.00 68.31 120 PHE A C 1
ATOM 951 O O . PHE A 1 120 ? -5.685 3.576 -14.997 1.00 68.31 120 PHE A O 1
ATOM 958 N N . GLU A 1 121 ? -7.019 1.988 -15.903 1.00 72.94 121 GLU A N 1
ATOM 959 C CA . GLU A 1 121 ? -7.909 1.831 -14.749 1.00 72.94 121 GLU A CA 1
ATOM 960 C C . GLU A 1 121 ? -7.110 1.340 -13.534 1.00 72.94 121 GLU A C 1
ATOM 962 O O . GLU A 1 121 ? -6.398 0.335 -13.600 1.00 72.94 121 GL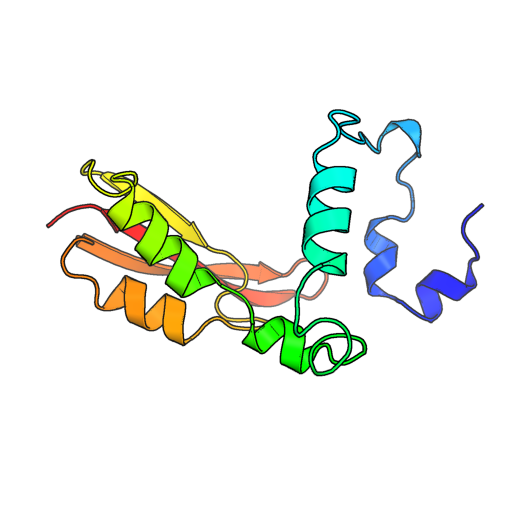U A O 1
ATOM 967 N N . ASP A 1 122 ? -7.199 2.068 -12.437 1.00 81.94 122 ASP A N 1
ATOM 968 C CA . ASP A 1 122 ? -6.726 1.649 -11.125 1.00 81.94 122 ASP A CA 1
ATOM 969 C C . ASP A 1 122 ? -7.795 2.043 -10.111 1.00 81.94 122 ASP A C 1
ATOM 971 O O . ASP A 1 122 ? -8.784 2.701 -10.439 1.00 81.94 122 ASP A O 1
ATOM 975 N N . GLU A 1 123 ? -7.617 1.645 -8.868 1.00 88.69 123 GLU A N 1
ATOM 976 C CA . GLU A 1 123 ? -8.528 2.009 -7.797 1.00 88.69 123 GLU A CA 1
ATOM 977 C C . GLU A 1 123 ? -7.720 2.510 -6.612 1.00 88.69 123 GLU A C 1
ATOM 979 O O . GLU A 1 123 ? -6.648 1.990 -6.316 1.00 88.69 123 GLU A O 1
ATOM 984 N N . LEU A 1 124 ? -8.249 3.520 -5.931 1.00 90.44 124 LEU A N 1
ATOM 985 C CA . LEU A 1 124 ? -7.832 3.834 -4.576 1.00 90.44 124 LEU A CA 1
ATOM 986 C C . LEU A 1 124 ? -8.645 2.943 -3.641 1.00 90.44 124 LEU A C 1
ATOM 988 O O . LEU A 1 124 ? -9.874 3.009 -3.670 1.00 90.44 124 LEU A O 1
ATOM 992 N N . GLU A 1 125 ? -7.994 2.129 -2.815 1.00 93.56 125 GLU A N 1
ATOM 993 C CA . GLU A 1 125 ? -8.710 1.438 -1.744 1.00 93.56 125 GLU A CA 1
ATOM 994 C C . GLU A 1 125 ? -9.058 2.464 -0.670 1.00 93.56 125 GLU A C 1
ATOM 996 O O . GLU A 1 125 ? -8.165 3.094 -0.098 1.00 93.56 125 GLU A O 1
ATOM 1001 N N . ILE A 1 126 ? -10.347 2.631 -0.394 1.00 95.25 126 ILE A N 1
ATOM 1002 C CA . ILE A 1 126 ? -10.851 3.477 0.682 1.00 95.25 126 ILE A CA 1
ATOM 1003 C C . ILE A 1 126 ? -11.433 2.568 1.745 1.00 95.25 126 ILE A C 1
ATOM 1005 O O . ILE A 1 126 ? -12.266 1.720 1.445 1.00 95.25 126 ILE A O 1
ATOM 1009 N N . SER A 1 127 ? -10.996 2.734 2.990 1.00 95.56 127 SER A N 1
ATOM 1010 C CA . SER A 1 127 ? -11.529 1.976 4.121 1.00 95.56 127 SER A CA 1
ATOM 1011 C C . SER A 1 127 ? -11.813 2.874 5.314 1.00 95.56 127 SER A C 1
ATOM 1013 O O . SER A 1 127 ? -11.004 3.737 5.650 1.00 95.56 127 SER A O 1
ATOM 1015 N N . VAL A 1 128 ? -12.954 2.665 5.962 1.00 96.62 128 VAL A N 1
ATOM 1016 C CA . VAL A 1 128 ? -13.434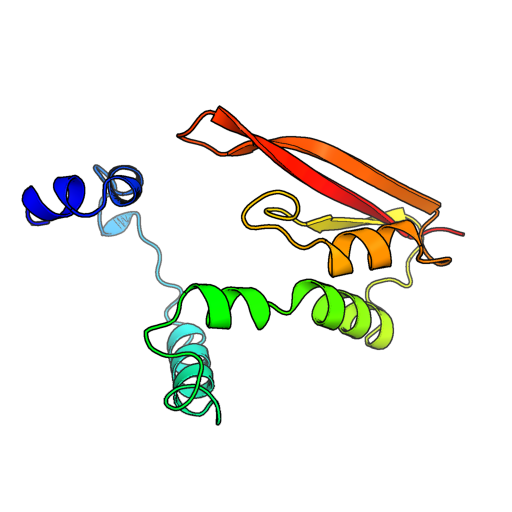 3.491 7.074 1.00 96.62 128 VAL A CA 1
ATOM 1017 C C . VAL A 1 128 ? -13.418 2.674 8.356 1.00 96.62 128 VAL A C 1
ATOM 1019 O O . VAL A 1 128 ? -13.974 1.584 8.410 1.00 96.62 128 VAL A O 1
ATOM 1022 N N . VAL A 1 129 ? -12.780 3.203 9.396 1.00 94.94 129 VAL A N 1
ATOM 1023 C CA . VAL A 1 129 ? -12.778 2.612 10.736 1.00 94.94 129 VAL A CA 1
ATOM 1024 C C . VAL A 1 129 ? -14.137 2.842 11.391 1.00 94.94 129 VAL A C 1
ATOM 1026 O O . VAL A 1 129 ? -14.586 3.980 11.522 1.00 94.94 129 VAL A O 1
ATOM 1029 N N . GLY A 1 130 ? -14.757 1.765 11.851 1.00 87.00 130 GLY A N 1
ATOM 1030 C CA . GLY A 1 130 ? -16.067 1.747 12.497 1.00 87.00 130 GLY A CA 1
ATOM 1031 C C . GLY A 1 130 ? -16.556 0.304 12.554 1.00 87.00 130 GLY A C 1
ATOM 1032 O O . GLY A 1 130 ? -16.267 -0.459 11.646 1.00 87.00 130 GLY A O 1
ATOM 1033 N N . ALA A 1 131 ? -17.230 -0.104 13.622 1.00 65.12 131 ALA A N 1
ATOM 1034 C CA . ALA A 1 131 ? -17.776 -1.457 13.762 1.00 65.12 131 ALA A CA 1
ATOM 1035 C C . ALA A 1 131 ? -19.292 -1.392 13.939 1.00 65.12 131 ALA A C 1
ATOM 1037 O O . ALA A 1 131 ? -19.750 -0.431 14.597 1.00 65.12 131 ALA A O 1
#

pLDDT: mean 83.93, std 10.27, range [53.03, 96.62]

InterPro domains:
  IPR029063 S-adenosyl-L-methionine-dependent methyltransferase superfamily [G3DSA:3.40.50.150] (58-130)

Secondary structure (DSSP, 8-state):
---TTHHHH-GGGGGGTT--GGG-----SSHHHHHHHHHHT-TTIIIIITT-HHHHHHT--HHHHHHHHHHTTTT-STT-EEEESSIIIII-HHHHHHHHH-TTEEEEEEEEEEETTTTEEEEEEEEEE--

Sequence (131 aa):
MVDPEIFTKYPSLKKMQGLNDEDIFESHDGRELTLLRYIYNHPDLDPKLRGSPSAILDEALCESDAKLAEKLEFLNKEGTVVVADNVVRPGAPEYRRYMQSNPRLSESWGLPSLIIPVGFEDELEISVVGA

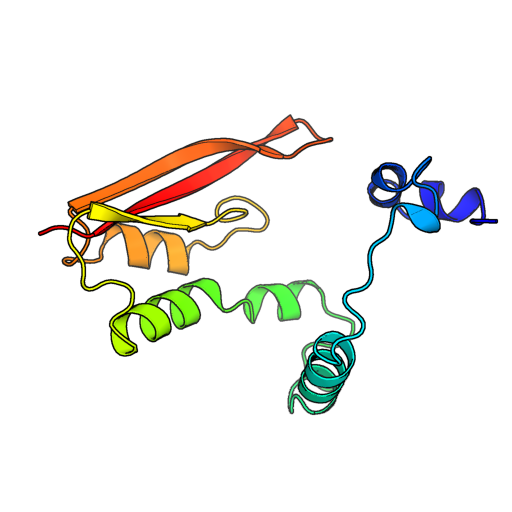Foldseek 3Di:
DDDPCVCVVPVVCCVVPPDDPVNDDDPPPCPVVVVVVVLVPDPCNPVFNPPDPPSVVVPDCLQVVVVVCVVVVVLVDFFDKDKAWCCPVVHDPVNLVCQCPPPQWPDWDWDWDADPPPRDTTTIIITGGDD